Protein AF-A0A973PSK2-F1 (afdb_monomer_lite)

Secondary structure (DSSP, 8-state):
--HHHHHHHHHHHS--GGGS-TT--EEETTEEE-SHHHHHHHHHHHHHTTEEEEEEEEEEEETTEEEEEEEEEETTS-EEEEEEEE---

pLDDT: mean 90.44, std 5.81, range [66.38, 97.12]

Sequence (89 aa):
MTTEDLVHAYAASRTTRDLLADDLRFRDPLDDSDTGEAFVSSMERLFSGPVRGILEQEILVDGDRAAIFSVWDTVAGPARFAEHLTIRD

Foldseek 3Di:
DDLVVLVVVCVVQVLPLVSADQQDWDDDPVDTDRGSNVRSVVVCCCCVAFFVAWDDWDKDDDDQKIWIWTWTQGPVGTDIDIDIDGHDD

Structure (mmCIF, N/CA/C/O backbone):
data_AF-A0A973PSK2-F1
#
_entry.id   AF-A0A973PSK2-F1
#
loop_
_atom_site.group_PDB
_atom_site.id
_atom_site.type_symbol
_atom_site.label_atom_id
_atom_site.label_alt_id
_atom_site.label_comp_id
_atom_site.label_asym_id
_atom_site.label_entity_id
_atom_site.label_seq_id
_atom_site.pdbx_PDB_ins_code
_atom_site.Cartn_x
_atom_site.Cartn_y
_atom_site.Cartn_z
_atom_site.occupancy
_atom_site.B_iso_or_equiv
_atom_site.auth_seq_id
_atom_site.auth_comp_id
_atom_site.auth_asym_id
_atom_site.auth_atom_id
_atom_site.pdbx_PDB_model_num
ATOM 1 N N . MET A 1 1 ? -8.720 11.278 13.327 1.00 78.56 1 MET A N 1
ATOM 2 C CA . MET A 1 1 ? -8.150 11.041 11.989 1.00 78.56 1 MET A CA 1
ATOM 3 C C . MET A 1 1 ? -9.242 10.360 11.195 1.00 78.56 1 MET A C 1
ATOM 5 O O . MET A 1 1 ? -9.896 9.502 11.771 1.00 78.56 1 MET A O 1
ATOM 9 N N . THR A 1 2 ? -9.551 10.825 9.989 1.00 90.50 2 THR A N 1
ATOM 10 C CA . THR A 1 2 ? -10.616 10.224 9.1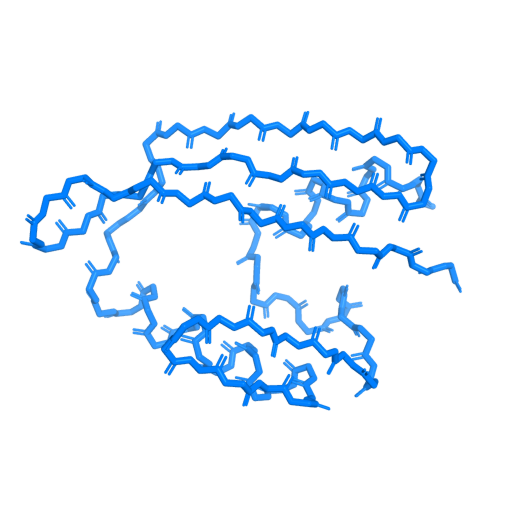70 1.00 90.50 2 THR A CA 1
ATOM 11 C C . THR A 1 2 ? -10.112 8.959 8.468 1.00 90.50 2 THR A C 1
ATOM 13 O O . THR A 1 2 ? -8.904 8.744 8.370 1.00 90.50 2 THR A O 1
ATOM 16 N N . THR A 1 3 ? -11.024 8.135 7.947 1.00 91.06 3 THR A N 1
ATOM 17 C CA . THR A 1 3 ? -10.696 7.014 7.053 1.00 91.06 3 THR A CA 1
ATOM 18 C C . THR A 1 3 ? -9.820 7.465 5.887 1.00 91.06 3 THR A C 1
ATOM 20 O O . THR A 1 3 ? -8.828 6.820 5.563 1.00 91.06 3 THR A O 1
ATOM 23 N N . GLU A 1 4 ? -10.167 8.593 5.271 1.00 92.81 4 GLU A N 1
ATOM 24 C CA . GLU A 1 4 ? -9.425 9.152 4.145 1.00 92.81 4 GLU A CA 1
ATOM 25 C C . GLU A 1 4 ? -7.988 9.499 4.562 1.00 92.81 4 GLU A C 1
ATOM 27 O O . GLU A 1 4 ? -7.038 9.046 3.923 1.00 92.81 4 GLU A O 1
ATOM 32 N N . ASP A 1 5 ? -7.809 10.166 5.708 1.00 92.62 5 ASP A N 1
ATOM 33 C CA . ASP A 1 5 ? -6.478 10.462 6.257 1.00 92.62 5 ASP A CA 1
ATOM 34 C C . ASP A 1 5 ? -5.653 9.186 6.509 1.00 92.62 5 ASP A C 1
ATOM 36 O O . ASP A 1 5 ? -4.464 9.144 6.188 1.00 92.62 5 ASP A O 1
ATOM 40 N N . LEU A 1 6 ? -6.275 8.137 7.064 1.00 92.19 6 LEU A N 1
ATOM 41 C CA . LEU A 1 6 ? -5.629 6.847 7.328 1.00 92.19 6 LEU A CA 1
ATOM 42 C C . LEU A 1 6 ? -5.136 6.183 6.040 1.00 92.19 6 LEU A C 1
ATOM 44 O O . LEU A 1 6 ? -3.997 5.719 5.978 1.00 92.19 6 LEU A O 1
ATOM 48 N N . VAL A 1 7 ? -5.970 6.165 4.999 1.00 93.81 7 VAL A N 1
ATOM 49 C CA . VAL A 1 7 ? -5.621 5.563 3.706 1.00 93.81 7 VAL A CA 1
ATOM 50 C C . VAL A 1 7 ? -4.509 6.347 3.032 1.00 93.81 7 VAL A C 1
ATOM 52 O O . VAL A 1 7 ? -3.574 5.740 2.517 1.00 93.81 7 VAL A O 1
ATOM 55 N N . HIS A 1 8 ? -4.559 7.679 3.062 1.00 94.19 8 HIS A N 1
ATOM 56 C CA . HIS A 1 8 ? -3.493 8.510 2.506 1.00 94.19 8 HIS A CA 1
ATOM 57 C C . HIS A 1 8 ? -2.171 8.335 3.263 1.00 94.19 8 HIS A C 1
ATOM 59 O O . HIS A 1 8 ? -1.118 8.234 2.629 1.00 94.19 8 HIS A O 1
ATOM 65 N N . ALA A 1 9 ? -2.209 8.240 4.595 1.00 93.00 9 ALA A N 1
ATOM 66 C CA . ALA A 1 9 ? -1.026 7.963 5.406 1.00 93.00 9 ALA A CA 1
ATOM 67 C C . ALA A 1 9 ? -0.439 6.577 5.091 1.00 93.00 9 ALA A C 1
ATOM 69 O O . ALA A 1 9 ? 0.772 6.444 4.893 1.00 93.00 9 ALA A O 1
ATOM 70 N N . TYR A 1 10 ? -1.295 5.559 4.967 1.00 93.00 10 TYR A N 1
ATOM 71 C CA . TYR A 1 10 ? -0.882 4.220 4.559 1.00 93.00 10 TYR A CA 1
ATOM 72 C C . TYR A 1 10 ? -0.286 4.239 3.147 1.00 93.00 10 TYR A C 1
ATOM 74 O O . TYR A 1 10 ? 0.822 3.756 2.948 1.00 93.00 10 TYR A O 1
ATOM 82 N N . ALA A 1 11 ? -0.940 4.875 2.177 1.00 92.31 11 ALA A N 1
ATOM 83 C CA . ALA A 1 11 ? -0.468 4.963 0.797 1.00 92.31 11 ALA A CA 1
ATOM 84 C C . ALA A 1 11 ? 0.852 5.739 0.642 1.00 92.31 11 ALA A C 1
ATOM 86 O O . ALA A 1 11 ? 1.551 5.570 -0.353 1.00 92.31 11 ALA A O 1
ATOM 87 N N . ALA A 1 12 ? 1.214 6.604 1.587 1.00 89.38 12 ALA A N 1
ATOM 88 C CA . ALA A 1 12 ? 2.485 7.323 1.544 1.00 89.38 12 ALA A CA 1
ATOM 89 C C . ALA A 1 12 ? 3.669 6.461 2.011 1.00 89.38 12 ALA A C 1
ATOM 91 O O . ALA A 1 12 ? 4.793 6.675 1.566 1.00 89.38 12 ALA A O 1
ATOM 92 N N . SER A 1 13 ? 3.424 5.503 2.908 1.00 87.06 13 SER A N 1
ATOM 93 C CA . SER A 1 13 ? 4.479 4.741 3.583 1.00 87.06 13 SER A CA 1
ATOM 94 C C . SER A 1 13 ? 4.426 3.245 3.274 1.00 87.06 13 SER A C 1
ATOM 96 O O . SER A 1 13 ? 5.441 2.645 2.933 1.00 87.06 13 SER A O 1
ATOM 98 N N . ARG A 1 14 ? 3.241 2.632 3.387 1.00 83.06 14 ARG A N 1
ATOM 99 C CA . ARG A 1 14 ? 2.939 1.186 3.341 1.00 83.06 14 ARG A CA 1
ATOM 100 C C . ARG A 1 14 ? 3.721 0.316 4.332 1.00 83.06 14 ARG A C 1
ATOM 102 O O . ARG A 1 14 ? 3.360 -0.833 4.542 1.00 83.06 14 ARG A O 1
ATOM 109 N N . THR A 1 15 ? 4.749 0.853 4.978 1.00 85.12 15 THR A N 1
ATOM 110 C CA . THR A 1 15 ? 5.617 0.167 5.940 1.00 85.12 15 THR A CA 1
ATOM 111 C C . THR A 1 15 ? 5.453 0.710 7.364 1.00 85.12 15 THR A C 1
ATOM 113 O O . THR A 1 15 ? 6.075 0.209 8.297 1.00 85.12 15 THR A O 1
ATOM 116 N N . THR A 1 16 ? 4.588 1.710 7.581 1.00 89.25 16 THR A N 1
ATOM 117 C CA . THR A 1 16 ? 4.311 2.241 8.925 1.00 89.25 16 THR A CA 1
ATOM 118 C C . THR A 1 16 ? 3.468 1.255 9.724 1.00 89.25 16 THR A C 1
ATOM 120 O O . THR A 1 16 ? 2.253 1.171 9.548 1.00 89.25 16 THR A O 1
ATOM 123 N N . ARG A 1 17 ?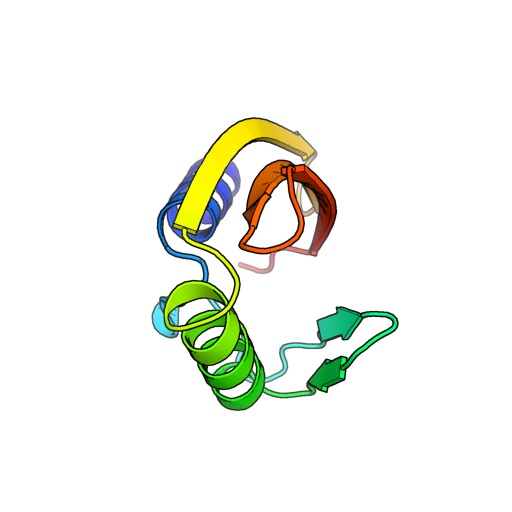 4.118 0.547 10.652 1.00 89.31 17 ARG A N 1
ATOM 124 C CA . ARG A 1 17 ? 3.485 -0.468 11.502 1.00 89.31 17 ARG A CA 1
ATOM 125 C C . ARG A 1 17 ? 2.274 0.048 12.284 1.00 89.31 17 ARG A C 1
ATOM 127 O O . ARG A 1 17 ? 1.301 -0.690 12.413 1.00 89.31 17 ARG A O 1
ATOM 134 N N . ASP A 1 18 ? 2.318 1.290 12.757 1.00 89.62 18 ASP A N 1
ATOM 135 C CA . ASP A 1 18 ? 1.254 1.900 13.572 1.00 89.62 18 ASP A CA 1
ATOM 136 C C . ASP A 1 18 ? -0.066 2.108 12.809 1.00 89.62 18 ASP A C 1
ATOM 138 O O . ASP A 1 18 ? -1.099 2.351 13.423 1.00 89.62 18 ASP A O 1
ATOM 142 N N . LEU A 1 19 ? -0.048 2.004 11.474 1.00 90.31 19 LEU A N 1
ATOM 143 C CA . LEU A 1 19 ? -1.245 2.089 10.630 1.00 90.31 19 LEU A CA 1
ATOM 144 C C . LEU A 1 19 ? -1.881 0.718 10.353 1.00 90.31 19 LEU A C 1
ATOM 146 O O . LEU A 1 19 ? -2.873 0.639 9.633 1.00 90.31 19 LEU A O 1
ATOM 150 N N . LEU A 1 20 ? -1.300 -0.366 10.875 1.00 90.94 20 LEU A N 1
ATOM 151 C CA . LEU A 1 20 ? -1.724 -1.734 10.594 1.00 90.94 20 LEU A CA 1
ATOM 152 C C . LEU A 1 20 ? -2.343 -2.379 11.831 1.00 90.94 20 LEU A C 1
ATOM 154 O O . LEU A 1 20 ? -1.832 -2.250 12.944 1.00 90.94 20 LEU A O 1
ATOM 158 N N . ALA A 1 21 ? -3.411 -3.141 11.617 1.00 89.19 21 ALA A N 1
ATOM 159 C CA . ALA A 1 21 ? -4.003 -3.951 12.671 1.00 89.19 21 ALA A CA 1
ATOM 160 C C . ALA A 1 21 ? -3.049 -5.078 13.107 1.00 89.19 21 ALA A C 1
ATOM 162 O O . ALA A 1 21 ? -2.313 -5.642 12.293 1.00 89.19 21 ALA A O 1
ATOM 163 N N . ASP A 1 22 ? -3.093 -5.446 14.387 1.00 86.31 22 ASP A N 1
ATOM 164 C CA . ASP A 1 22 ? -2.323 -6.583 14.907 1.00 86.31 22 ASP A CA 1
ATOM 165 C C . ASP A 1 22 ? -2.735 -7.901 14.235 1.00 86.31 22 ASP A C 1
ATOM 167 O O . ASP A 1 22 ? -1.887 -8.749 13.960 1.00 86.31 22 ASP A O 1
ATOM 171 N N . ASP A 1 23 ? -4.025 -8.038 13.913 1.00 86.06 23 ASP A N 1
ATOM 172 C CA . ASP A 1 23 ? -4.630 -9.183 13.228 1.00 86.06 23 ASP A CA 1
ATOM 173 C C . ASP A 1 23 ? -4.745 -8.986 11.704 1.00 86.06 23 ASP A C 1
ATOM 175 O O . ASP A 1 23 ? -5.632 -9.566 11.067 1.00 86.06 23 ASP A O 1
ATOM 179 N N . LEU A 1 24 ? -3.878 -8.146 11.119 1.00 88.50 24 LEU A N 1
ATOM 180 C CA . LEU A 1 24 ? -3.853 -7.883 9.681 1.00 88.50 24 LEU A CA 1
ATOM 181 C C . LEU A 1 24 ? -3.850 -9.191 8.886 1.00 88.50 24 LEU A C 1
ATOM 183 O O . LEU A 1 24 ? -3.041 -10.081 9.124 1.00 88.50 24 LEU A O 1
ATOM 187 N N . ARG A 1 25 ? -4.720 -9.258 7.879 1.00 89.06 25 ARG A N 1
ATOM 188 C CA . ARG A 1 25 ? -4.722 -10.331 6.888 1.00 89.06 25 ARG A CA 1
ATOM 189 C C . ARG A 1 25 ? -4.406 -9.743 5.530 1.00 89.06 25 ARG A C 1
ATOM 191 O O . ARG A 1 25 ? -5.223 -9.019 4.967 1.00 89.06 25 ARG A O 1
ATOM 198 N N . PHE A 1 26 ? -3.241 -10.088 5.011 1.00 88.19 26 PHE A N 1
ATOM 199 C CA . PHE A 1 26 ? -2.801 -9.745 3.673 1.00 88.19 26 PHE A CA 1
ATOM 200 C C . PHE A 1 26 ? -2.780 -11.003 2.810 1.00 88.19 26 PHE A C 1
ATOM 202 O O . PHE A 1 26 ? -2.292 -12.049 3.241 1.00 88.19 26 PHE A O 1
ATOM 209 N N . ARG A 1 27 ? -3.354 -10.896 1.612 1.00 87.31 27 ARG A N 1
ATOM 210 C CA . ARG A 1 27 ? -3.462 -11.985 0.642 1.00 87.31 27 ARG A CA 1
ATOM 211 C C . ARG A 1 27 ? -3.007 -11.477 -0.716 1.00 87.31 27 ARG A C 1
ATOM 213 O O . ARG A 1 27 ? -3.659 -10.608 -1.293 1.00 87.31 27 ARG A O 1
ATOM 220 N N . ASP A 1 28 ? -1.925 -12.046 -1.217 1.00 80.19 28 ASP A N 1
ATOM 221 C CA . ASP A 1 28 ? -1.362 -11.792 -2.539 1.00 80.19 28 ASP A CA 1
ATOM 222 C C . ASP A 1 28 ? -1.055 -13.152 -3.192 1.00 80.19 28 ASP A C 1
ATOM 224 O O . ASP A 1 28 ? -0.650 -14.088 -2.502 1.00 80.19 28 ASP A O 1
ATOM 228 N N . PRO A 1 29 ? -1.223 -13.306 -4.518 1.00 76.00 29 PRO A N 1
ATOM 229 C CA . PRO A 1 29 ? -0.671 -14.434 -5.271 1.00 76.00 29 PRO A CA 1
ATOM 230 C C . PRO A 1 29 ? 0.745 -14.899 -4.882 1.00 76.00 29 PRO A C 1
ATOM 232 O O . PRO A 1 29 ? 1.073 -16.066 -5.102 1.00 76.00 29 PRO A O 1
ATOM 235 N N . LEU A 1 30 ? 1.594 -14.001 -4.375 1.00 70.94 30 LEU A N 1
ATOM 236 C CA . LEU A 1 30 ? 2.990 -14.277 -4.032 1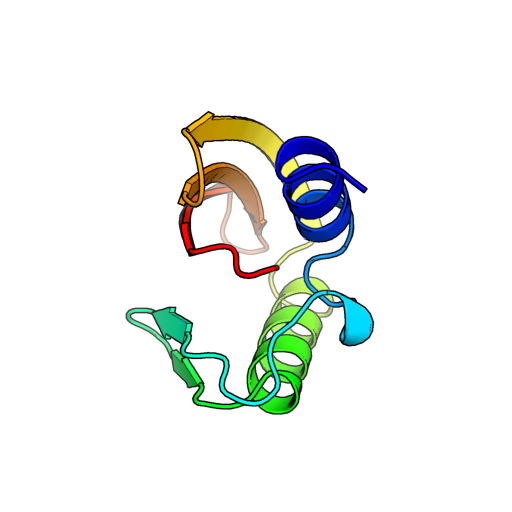.00 70.94 30 LEU A CA 1
ATOM 237 C C . LEU A 1 30 ? 3.258 -14.472 -2.535 1.00 70.94 30 LEU A C 1
ATOM 239 O O . LEU A 1 30 ? 4.301 -15.033 -2.194 1.00 70.94 30 LEU A O 1
ATOM 243 N N . ASP A 1 31 ? 2.372 -14.004 -1.657 1.00 73.12 31 ASP A N 1
ATOM 244 C CA . ASP A 1 31 ? 2.588 -14.031 -0.211 1.00 73.12 31 ASP A CA 1
ATOM 245 C C . ASP A 1 31 ? 1.263 -13.927 0.553 1.00 73.12 31 ASP A C 1
ATOM 247 O O . ASP A 1 31 ? 0.380 -13.141 0.212 1.00 73.12 31 ASP A O 1
ATOM 251 N N . ASP A 1 32 ? 1.171 -14.682 1.640 1.00 81.69 32 ASP A N 1
ATOM 252 C CA . ASP A 1 32 ? 0.084 -14.585 2.602 1.00 81.69 32 ASP A CA 1
ATOM 253 C C . ASP A 1 32 ? 0.699 -14.202 3.948 1.00 81.69 32 ASP A C 1
ATOM 255 O O . ASP A 1 32 ? 1.531 -14.924 4.498 1.00 81.69 32 ASP A O 1
ATOM 259 N N . SER A 1 33 ? 0.280 -13.064 4.497 1.00 82.00 33 SER A N 1
ATOM 260 C CA . SER A 1 33 ? 0.757 -12.578 5.793 1.00 82.00 33 SER A CA 1
ATOM 261 C C . SER A 1 33 ? -0.417 -12.359 6.735 1.00 82.00 33 SER A C 1
ATOM 263 O O . SER A 1 33 ? -1.368 -11.655 6.405 1.00 82.00 33 SER A O 1
ATOM 265 N N . ASP A 1 34 ? -0.328 -12.943 7.929 1.00 84.81 34 ASP A N 1
ATOM 266 C CA . ASP A 1 34 ? -1.378 -12.872 8.954 1.00 84.81 34 ASP A CA 1
ATOM 267 C C . ASP A 1 34 ? -0.987 -11.962 10.141 1.00 84.81 34 ASP A C 1
ATOM 269 O O . ASP A 1 34 ? -1.625 -11.998 11.193 1.00 84.81 34 ASP A O 1
ATOM 273 N N . THR A 1 35 ? 0.079 -11.161 9.995 1.00 87.00 35 THR A N 1
ATOM 274 C CA . THR A 1 35 ? 0.483 -10.140 10.975 1.00 87.00 35 THR A CA 1
ATOM 275 C C . THR A 1 35 ? 0.950 -8.858 10.287 1.00 87.00 35 THR A C 1
ATOM 277 O O . THR A 1 35 ? 1.516 -8.890 9.189 1.00 87.00 35 THR A O 1
ATOM 280 N N . GLY A 1 36 ? 0.774 -7.716 10.964 1.00 87.50 36 GLY A N 1
ATOM 281 C CA . GLY A 1 36 ? 1.286 -6.424 10.493 1.00 87.50 36 GLY A CA 1
ATOM 282 C C . GLY A 1 36 ? 2.811 -6.396 10.332 1.00 87.50 36 GLY A C 1
ATOM 283 O O . GLY A 1 36 ? 3.322 -5.772 9.410 1.00 87.50 36 GLY A O 1
ATOM 284 N N . GLU A 1 37 ? 3.551 -7.111 11.183 1.00 89.50 37 GLU A N 1
ATOM 285 C CA . GLU A 1 37 ? 5.018 -7.191 11.103 1.00 89.50 37 GLU A CA 1
ATOM 286 C C . GLU A 1 37 ? 5.499 -7.963 9.871 1.00 89.50 37 GLU A C 1
ATOM 288 O O . GLU A 1 37 ? 6.406 -7.507 9.172 1.00 89.50 37 GLU A O 1
ATOM 293 N N . ALA A 1 38 ? 4.881 -9.115 9.582 1.00 87.88 38 ALA A N 1
ATOM 294 C CA . ALA A 1 38 ? 5.219 -9.913 8.406 1.00 87.88 38 ALA A CA 1
ATOM 295 C C . ALA A 1 38 ? 4.949 -9.121 7.121 1.00 87.88 38 ALA A C 1
ATOM 297 O O . ALA A 1 38 ? 5.807 -9.063 6.239 1.00 87.88 38 ALA A O 1
ATOM 298 N N . PHE A 1 39 ? 3.811 -8.424 7.077 1.00 89.69 39 PHE A N 1
ATOM 299 C CA . PHE A 1 39 ? 3.464 -7.541 5.973 1.00 89.69 39 PHE A CA 1
ATOM 300 C C . PHE A 1 39 ? 4.495 -6.420 5.771 1.00 89.69 39 PHE A C 1
ATOM 302 O O . PHE A 1 39 ? 5.011 -6.264 4.664 1.00 89.69 39 PHE A O 1
ATOM 309 N N . VAL A 1 40 ? 4.851 -5.676 6.830 1.00 91.12 40 VAL A N 1
ATOM 310 C CA . VAL A 1 40 ? 5.857 -4.599 6.742 1.00 91.12 40 VAL A CA 1
ATOM 311 C C . VAL A 1 40 ? 7.183 -5.146 6.225 1.00 91.12 40 VAL A C 1
ATOM 313 O O . VAL A 1 40 ? 7.746 -4.582 5.290 1.00 91.12 40 VAL A O 1
ATOM 316 N N . SER A 1 41 ? 7.643 -6.280 6.758 1.00 90.12 41 SER A N 1
ATOM 317 C CA . SER A 1 41 ? 8.885 -6.910 6.304 1.00 90.12 41 SER A CA 1
ATOM 318 C C . SER A 1 41 ? 8.837 -7.289 4.817 1.00 90.12 41 SER A C 1
ATOM 320 O O . SER A 1 41 ? 9.814 -7.089 4.090 1.00 90.12 41 SER A O 1
ATOM 322 N N . SER A 1 42 ? 7.704 -7.802 4.325 1.00 88.81 42 SER A N 1
ATOM 323 C CA . SER A 1 42 ? 7.512 -8.093 2.900 1.00 88.81 42 SER A CA 1
ATOM 324 C C . SER A 1 42 ? 7.556 -6.827 2.039 1.00 88.81 42 SER A C 1
ATOM 326 O O . SER A 1 42 ? 8.296 -6.799 1.052 1.00 88.81 42 SER A O 1
ATOM 328 N N . MET A 1 43 ? 6.868 -5.756 2.440 1.00 89.31 43 MET A N 1
ATOM 329 C CA . MET A 1 43 ? 6.888 -4.479 1.717 1.00 89.31 43 MET A CA 1
ATOM 330 C C . MET A 1 43 ? 8.280 -3.832 1.710 1.00 89.31 43 MET A C 1
ATOM 332 O O . MET A 1 43 ? 8.743 -3.378 0.665 1.00 89.31 43 MET A O 1
ATOM 336 N N . GLU A 1 44 ? 9.001 -3.848 2.833 1.00 91.19 44 GLU A N 1
ATOM 337 C CA . GLU A 1 44 ? 10.376 -3.340 2.917 1.00 91.19 44 GLU A CA 1
ATOM 338 C C . GLU A 1 44 ? 11.330 -4.094 1.985 1.00 91.19 44 GLU A C 1
ATOM 340 O O . GLU A 1 44 ? 12.166 -3.476 1.322 1.00 91.19 44 GLU A O 1
ATOM 345 N N . ARG A 1 45 ? 11.201 -5.422 1.870 1.00 89.69 45 ARG A N 1
ATOM 346 C CA . ARG A 1 45 ? 11.998 -6.215 0.917 1.00 89.69 45 ARG A CA 1
ATOM 347 C C . ARG A 1 45 ? 11.701 -5.846 -0.534 1.00 89.69 45 ARG A C 1
ATOM 349 O O . ARG A 1 45 ? 12.623 -5.808 -1.347 1.00 89.69 45 ARG A O 1
ATOM 356 N N . LEU A 1 46 ? 10.444 -5.555 -0.865 1.00 87.75 46 LEU A N 1
ATOM 357 C CA . LEU A 1 46 ? 10.064 -5.110 -2.207 1.00 87.75 46 LEU A CA 1
ATOM 358 C C . LEU A 1 46 ? 10.645 -3.724 -2.525 1.00 87.75 46 LEU A C 1
ATOM 360 O O . LEU A 1 46 ? 11.280 -3.560 -3.568 1.00 87.75 46 LEU A O 1
ATOM 364 N N . PHE A 1 47 ? 10.498 -2.758 -1.614 1.00 87.38 47 PHE A N 1
ATOM 365 C CA . PHE A 1 47 ? 10.981 -1.383 -1.799 1.00 87.38 47 PHE A CA 1
ATOM 366 C C . PHE A 1 47 ?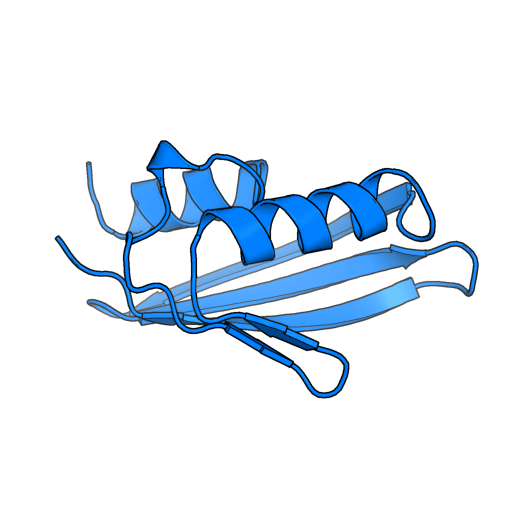 12.501 -1.216 -1.666 1.00 87.38 47 PHE A C 1
ATOM 368 O O . PHE A 1 47 ? 13.054 -0.256 -2.194 1.00 87.38 47 PHE A O 1
ATOM 375 N N . SER A 1 48 ? 13.201 -2.137 -1.002 1.00 89.44 48 SER A N 1
ATOM 376 C CA . SER A 1 48 ? 14.674 -2.142 -0.946 1.00 89.44 48 SER A CA 1
ATOM 377 C C . SER A 1 48 ? 15.334 -2.911 -2.095 1.00 89.44 48 SER A C 1
ATOM 379 O O . SER A 1 48 ? 16.553 -2.837 -2.257 1.00 89.44 48 SER A O 1
ATOM 381 N N . GLY A 1 49 ? 14.555 -3.651 -2.887 1.00 90.31 49 GLY A N 1
ATOM 382 C CA . GLY A 1 49 ? 15.063 -4.513 -3.949 1.00 90.31 49 GLY A CA 1
ATOM 383 C C . GLY A 1 49 ? 14.442 -4.204 -5.311 1.00 90.31 49 GLY A C 1
ATOM 384 O O . GLY A 1 49 ? 14.943 -3.340 -6.034 1.00 90.31 49 GLY A O 1
ATOM 385 N N . PRO A 1 50 ? 13.410 -4.958 -5.729 1.00 91.62 50 PRO A N 1
ATOM 386 C CA . PRO A 1 50 ? 12.890 -4.899 -7.090 1.00 91.62 50 PRO A CA 1
ATOM 387 C C . PRO A 1 50 ? 12.134 -3.611 -7.431 1.00 91.62 50 PRO A C 1
ATOM 389 O O . PRO A 1 50 ? 12.021 -3.316 -8.619 1.00 91.62 50 PRO A O 1
ATOM 392 N N . VAL A 1 51 ? 11.620 -2.863 -6.452 1.00 92.56 51 VAL A N 1
ATOM 393 C CA . VAL A 1 51 ? 10.834 -1.639 -6.672 1.00 92.56 51 VAL A CA 1
ATOM 394 C C . VAL A 1 51 ? 11.715 -0.408 -6.481 1.00 92.56 51 VAL A C 1
ATOM 396 O O . VAL A 1 51 ? 12.371 -0.253 -5.459 1.00 92.56 51 VAL A O 1
ATOM 399 N N . ARG A 1 52 ? 11.722 0.487 -7.470 1.00 93.12 52 ARG A N 1
ATOM 400 C CA . ARG A 1 52 ? 12.491 1.744 -7.472 1.00 93.12 52 ARG A CA 1
ATOM 401 C C . ARG A 1 52 ? 11.664 2.950 -7.043 1.00 93.12 52 ARG A C 1
ATOM 403 O O . ARG A 1 52 ? 12.228 3.972 -6.663 1.00 93.12 52 ARG A O 1
ATOM 410 N N . GLY A 1 53 ? 10.341 2.842 -7.124 1.00 91.56 53 GLY A N 1
ATOM 411 C CA . GLY A 1 53 ? 9.418 3.899 -6.736 1.00 91.56 53 GLY A CA 1
ATOM 412 C C . GLY A 1 53 ? 8.008 3.672 -7.270 1.00 91.56 53 GLY A C 1
ATOM 413 O O . GLY A 1 53 ? 7.709 2.645 -7.879 1.00 91.56 53 GLY A O 1
ATOM 414 N N . ILE A 1 54 ? 7.148 4.663 -7.045 1.00 93.38 54 ILE A N 1
ATOM 415 C CA . ILE A 1 54 ? 5.760 4.691 -7.511 1.00 93.38 54 ILE A CA 1
ATOM 416 C C . ILE A 1 54 ? 5.646 5.792 -8.566 1.00 93.38 54 ILE A C 1
ATOM 418 O O . ILE A 1 54 ? 6.004 6.939 -8.306 1.00 93.38 54 ILE A O 1
ATOM 422 N N . LEU A 1 55 ? 5.182 5.428 -9.760 1.00 94.38 55 LEU A N 1
ATOM 423 C CA . LEU A 1 55 ? 5.021 6.332 -10.901 1.00 94.38 55 LEU A CA 1
ATOM 424 C C . LEU A 1 55 ? 3.664 7.034 -10.877 1.00 94.38 55 LEU A C 1
ATOM 426 O O . LEU A 1 55 ? 3.575 8.231 -11.130 1.00 94.38 55 LEU A O 1
ATOM 430 N N . GLU A 1 56 ? 2.613 6.278 -10.572 1.00 94.62 56 GLU A N 1
ATOM 431 C CA . GLU A 1 56 ? 1.229 6.747 -10.557 1.00 94.62 56 GLU A CA 1
ATOM 432 C C . GLU A 1 56 ? 0.508 6.142 -9.357 1.00 94.62 56 GLU A C 1
ATOM 434 O O . GLU A 1 56 ? 0.774 4.994 -8.982 1.00 94.62 56 GLU A O 1
ATOM 439 N N . GLN A 1 57 ? -0.404 6.913 -8.767 1.00 95.75 57 GLN A N 1
ATOM 440 C CA . GLN A 1 57 ? -1.240 6.462 -7.666 1.00 95.75 57 GLN A CA 1
ATOM 441 C C . GLN A 1 57 ? -2.608 7.143 -7.706 1.00 95.75 57 GLN A C 1
ATOM 443 O O . GLN A 1 57 ? -2.693 8.366 -7.805 1.00 95.75 57 GLN A O 1
ATOM 448 N N . GLU A 1 58 ? -3.658 6.346 -7.552 1.00 96.69 58 GLU A N 1
ATOM 449 C CA . GLU A 1 58 ? -5.037 6.791 -7.377 1.00 96.69 58 GLU A CA 1
ATOM 450 C C . GLU A 1 58 ? -5.649 6.065 -6.177 1.00 96.69 58 GLU A C 1
ATOM 452 O O . GLU A 1 58 ? -5.393 4.880 -5.956 1.00 96.69 58 GLU A O 1
ATOM 457 N N . ILE A 1 59 ? -6.426 6.791 -5.376 1.00 97.06 59 ILE A N 1
ATOM 458 C CA . ILE A 1 59 ? -7.033 6.287 -4.146 1.00 97.06 59 ILE A CA 1
ATOM 459 C C . ILE A 1 59 ? -8.532 6.539 -4.226 1.00 97.06 59 ILE A C 1
ATOM 461 O O . ILE A 1 59 ? -8.960 7.665 -4.470 1.00 97.06 59 ILE A O 1
ATOM 465 N N . LEU A 1 60 ? -9.315 5.492 -3.989 1.00 97.12 60 LEU A N 1
ATOM 466 C CA . LEU A 1 60 ? -10.761 5.566 -3.828 1.00 97.12 60 LEU A CA 1
ATOM 467 C C . LEU A 1 60 ? -11.112 5.143 -2.406 1.00 97.12 60 LEU A C 1
ATOM 469 O O . LEU A 1 60 ? -10.662 4.091 -1.956 1.00 97.12 60 LEU A O 1
ATOM 473 N N . VAL A 1 61 ? -11.926 5.939 -1.717 1.00 96.19 61 VAL A N 1
ATOM 474 C CA . VAL A 1 61 ? -12.402 5.655 -0.357 1.00 96.19 61 VAL A CA 1
ATOM 475 C C . VAL A 1 61 ? -13.929 5.612 -0.368 1.00 96.19 61 VAL A C 1
ATOM 477 O O . VAL A 1 61 ? -14.572 6.509 -0.910 1.00 96.19 61 VAL A O 1
ATOM 480 N N . ASP A 1 62 ? -14.501 4.566 0.223 1.00 95.56 62 ASP A N 1
ATOM 481 C CA . ASP A 1 62 ? -15.942 4.359 0.379 1.00 95.56 62 ASP A CA 1
ATOM 482 C C . ASP A 1 62 ? -16.230 3.767 1.766 1.00 95.56 62 ASP A C 1
ATOM 484 O O . ASP A 1 62 ? -16.054 2.569 2.001 1.00 95.56 62 ASP A O 1
ATOM 488 N N . GLY A 1 63 ? -16.642 4.617 2.709 1.00 93.50 63 GLY A N 1
ATOM 489 C CA . GLY A 1 63 ? -16.950 4.198 4.077 1.00 93.50 63 GLY A CA 1
ATOM 490 C C . GLY A 1 63 ? -15.739 3.599 4.791 1.00 93.50 63 GLY A C 1
ATOM 491 O O . GLY A 1 63 ? -14.770 4.298 5.047 1.00 93.50 63 GLY A O 1
ATOM 492 N N . ASP A 1 64 ? -15.801 2.312 5.128 1.00 95.31 64 ASP A N 1
ATOM 493 C CA . ASP A 1 64 ? -14.735 1.538 5.778 1.00 95.31 64 ASP A CA 1
ATOM 494 C C . ASP A 1 64 ? -13.846 0.780 4.776 1.00 95.31 64 ASP A C 1
ATOM 496 O O . ASP A 1 64 ? -13.047 -0.081 5.152 1.00 95.31 64 ASP A O 1
ATOM 500 N N . ARG A 1 65 ? -13.980 1.068 3.480 1.00 96.56 65 ARG A N 1
ATOM 501 C CA . ARG A 1 65 ? -13.236 0.407 2.408 1.00 96.56 65 ARG A CA 1
ATOM 502 C C . ARG A 1 65 ? -12.452 1.413 1.596 1.00 96.56 65 ARG A C 1
ATOM 504 O O . ARG A 1 65 ? -12.879 2.547 1.390 1.00 96.56 65 ARG A O 1
ATOM 511 N N . ALA A 1 66 ? -11.320 0.964 1.076 1.00 96.88 66 ALA A N 1
ATOM 512 C CA . ALA A 1 66 ? -10.573 1.730 0.097 1.00 96.88 66 ALA A CA 1
ATOM 513 C C . ALA A 1 66 ? -9.944 0.831 -0.962 1.00 96.88 66 ALA A C 1
ATOM 515 O O . ALA A 1 66 ? -9.691 -0.352 -0.729 1.00 96.88 66 ALA A O 1
ATOM 516 N N . ALA A 1 67 ? -9.679 1.413 -2.124 1.00 96.75 67 ALA A N 1
ATOM 517 C CA . ALA A 1 67 ? -8.870 0.813 -3.167 1.00 96.75 67 ALA A CA 1
ATOM 518 C C . ALA A 1 67 ? -7.724 1.759 -3.525 1.00 96.75 67 ALA A C 1
ATOM 520 O O . ALA A 1 67 ? -7.950 2.952 -3.736 1.00 96.75 67 ALA A O 1
ATOM 521 N N . ILE A 1 68 ? -6.504 1.228 -3.606 1.00 96.44 68 ILE A N 1
ATOM 522 C CA . ILE A 1 68 ? -5.336 1.970 -4.083 1.00 96.44 68 ILE A CA 1
ATOM 523 C C . ILE A 1 68 ? -4.864 1.338 -5.383 1.00 96.44 68 ILE A C 1
ATOM 525 O O . ILE A 1 68 ? -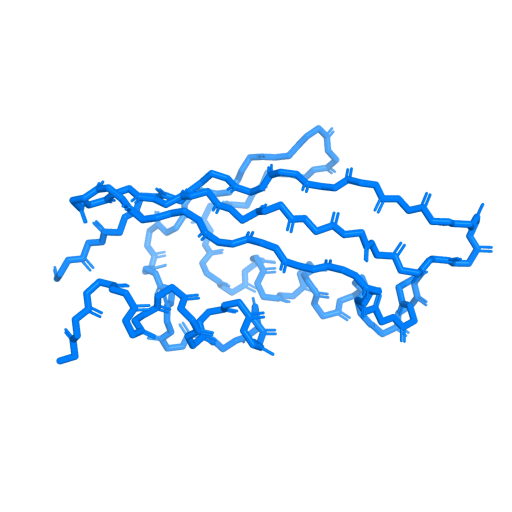4.431 0.186 -5.408 1.00 96.44 68 ILE A O 1
ATOM 529 N N . PHE A 1 69 ? -4.915 2.112 -6.457 1.00 96.75 69 PHE A N 1
ATOM 530 C CA . PHE A 1 69 ? -4.360 1.741 -7.749 1.00 96.75 69 PHE A CA 1
ATOM 531 C C . PHE A 1 69 ? -2.996 2.388 -7.880 1.00 96.75 69 PHE A C 1
ATOM 533 O O . PHE A 1 69 ? -2.860 3.594 -7.687 1.00 96.75 69 PHE A O 1
ATOM 540 N N . SER A 1 70 ? -1.971 1.600 -8.186 1.00 95.69 70 SER A N 1
ATOM 541 C CA . SER A 1 70 ? -0.623 2.135 -8.337 1.00 95.69 70 SER A CA 1
ATOM 542 C C . SER A 1 70 ? 0.148 1.482 -9.474 1.00 95.69 70 SER A C 1
ATOM 544 O O . SER A 1 70 ? -0.040 0.307 -9.800 1.00 95.69 70 SER A O 1
ATOM 546 N N . VAL A 1 71 ? 1.023 2.274 -10.090 1.00 96.62 71 VAL A N 1
ATOM 547 C CA . VAL A 1 71 ? 2.022 1.808 -11.054 1.00 96.62 71 VAL A CA 1
ATOM 548 C C . VAL A 1 71 ? 3.380 1.899 -10.378 1.00 96.62 71 VAL A C 1
ATOM 550 O O . VAL A 1 71 ? 3.840 2.994 -10.058 1.00 96.62 71 VAL A O 1
ATOM 553 N N . TRP A 1 72 ? 4.026 0.764 -10.143 1.00 94.56 72 TRP A N 1
ATOM 554 C CA . TRP A 1 72 ? 5.352 0.707 -9.532 1.00 94.56 72 TRP A CA 1
ATOM 555 C C . TRP A 1 72 ? 6.415 0.635 -10.620 1.00 94.56 72 TRP A C 1
ATOM 557 O O . TRP A 1 72 ? 6.293 -0.154 -11.560 1.00 94.56 72 TRP A O 1
ATOM 567 N N . ASP A 1 73 ? 7.469 1.434 -10.482 1.00 96.12 73 ASP A N 1
ATOM 568 C CA . ASP A 1 73 ? 8.681 1.254 -11.275 1.00 96.12 73 ASP A CA 1
ATOM 569 C C . ASP A 1 73 ? 9.468 0.084 -10.690 1.00 96.12 73 ASP A C 1
ATOM 571 O O . ASP A 1 73 ? 9.899 0.140 -9.536 1.00 96.12 73 ASP A O 1
ATOM 575 N N . THR A 1 74 ? 9.646 -0.984 -11.465 1.00 95.19 74 THR A N 1
ATOM 576 C CA . THR A 1 74 ? 10.400 -2.161 -11.026 1.00 95.19 74 THR A CA 1
ATOM 577 C C . THR A 1 74 ? 11.608 -2.410 -11.915 1.00 95.19 74 THR A C 1
ATOM 579 O O . THR A 1 74 ? 11.683 -1.958 -13.058 1.00 95.19 74 THR A O 1
ATOM 582 N N . VAL A 1 75 ? 12.556 -3.208 -11.429 1.00 94.25 75 VAL A N 1
ATOM 583 C CA . VAL A 1 75 ? 13.720 -3.646 -12.215 1.00 94.25 75 VAL A CA 1
ATOM 584 C C . VAL A 1 75 ? 13.348 -4.394 -13.503 1.00 94.25 75 VAL A C 1
ATOM 586 O O . VAL A 1 75 ? 14.152 -4.412 -14.432 1.00 94.25 75 VAL A O 1
ATOM 589 N N . ALA A 1 76 ? 12.149 -4.983 -13.574 1.00 92.81 76 ALA A N 1
ATOM 590 C CA . ALA A 1 76 ? 11.634 -5.701 -14.742 1.00 92.81 76 ALA A CA 1
ATOM 591 C C . ALA A 1 76 ? 10.737 -4.831 -15.651 1.00 92.81 76 ALA A C 1
ATOM 593 O O . ALA A 1 76 ? 10.258 -5.312 -16.677 1.00 92.81 76 ALA A O 1
ATOM 594 N N . GLY A 1 77 ? 10.524 -3.561 -15.294 1.00 94.75 77 GLY A N 1
ATOM 595 C CA . GLY A 1 77 ? 9.609 -2.631 -15.958 1.00 94.75 77 GLY A CA 1
ATOM 596 C C . GLY A 1 77 ? 8.393 -2.265 -15.094 1.00 94.75 77 GLY A C 1
ATOM 597 O O . GLY A 1 77 ? 8.245 -2.781 -13.984 1.00 94.75 77 GLY A O 1
ATOM 598 N N . PRO A 1 78 ? 7.518 -1.360 -15.568 1.00 96.75 78 PRO A N 1
ATOM 599 C CA . PRO A 1 78 ? 6.361 -0.914 -14.797 1.00 96.75 78 PRO A CA 1
ATOM 600 C C . PRO A 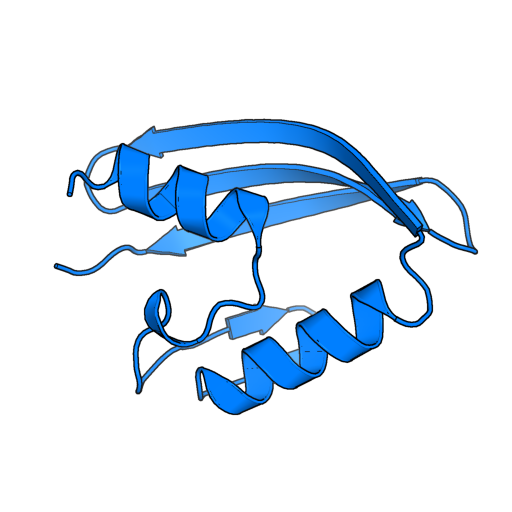1 78 ? 5.381 -2.053 -14.490 1.00 96.75 78 PRO A C 1
ATOM 602 O O . PRO A 1 78 ? 4.985 -2.796 -15.390 1.00 96.75 78 PRO A O 1
ATOM 605 N N . ALA A 1 79 ? 4.949 -2.152 -13.234 1.00 93.88 79 ALA A N 1
ATOM 606 C CA . ALA A 1 79 ? 3.974 -3.135 -12.765 1.00 93.88 79 ALA A CA 1
ATOM 607 C C . ALA A 1 79 ? 2.746 -2.437 -12.164 1.00 93.88 79 ALA A C 1
ATOM 609 O O . ALA A 1 79 ? 2.874 -1.409 -11.505 1.00 93.88 79 ALA A O 1
ATOM 610 N N . ARG A 1 80 ? 1.548 -2.978 -12.416 1.00 94.12 80 ARG A N 1
ATOM 611 C CA . ARG A 1 80 ? 0.275 -2.409 -11.946 1.00 94.12 80 ARG A CA 1
ATOM 612 C C . ARG A 1 80 ? -0.264 -3.212 -10.774 1.00 94.12 80 ARG A C 1
ATOM 614 O O . ARG A 1 80 ? -0.380 -4.430 -10.887 1.00 94.12 80 ARG A O 1
ATOM 621 N N . PHE A 1 81 ? -0.655 -2.513 -9.717 1.00 89.88 81 PHE A N 1
ATOM 622 C CA . PHE A 1 81 ? -1.204 -3.096 -8.500 1.00 89.88 81 PHE A CA 1
ATOM 623 C C . PHE A 1 81 ? -2.538 -2.445 -8.147 1.00 89.88 81 PHE A C 1
ATOM 625 O O . PHE A 1 81 ? -2.723 -1.239 -8.330 1.00 89.88 81 PHE A O 1
ATOM 632 N N . ALA A 1 82 ? -3.452 -3.262 -7.634 1.00 93.62 82 ALA A N 1
ATOM 633 C CA . ALA A 1 82 ? -4.696 -2.825 -7.021 1.00 93.62 82 ALA A CA 1
ATOM 634 C C . ALA A 1 82 ? -4.753 -3.417 -5.610 1.00 93.62 82 ALA A C 1
ATOM 636 O O . ALA A 1 82 ? -4.888 -4.628 -5.446 1.00 93.62 82 ALA A O 1
ATOM 637 N N . GLU A 1 83 ? -4.610 -2.564 -4.602 1.00 92.88 83 GLU A N 1
ATOM 638 C CA . GLU A 1 83 ? -4.711 -2.942 -3.194 1.00 92.88 83 GLU A CA 1
ATOM 639 C C . GLU A 1 83 ? -6.137 -2.683 -2.719 1.00 92.88 83 GLU A C 1
ATOM 641 O O . GLU A 1 83 ? -6.662 -1.586 -2.905 1.00 92.88 83 GLU A O 1
ATOM 646 N N . HIS A 1 84 ? -6.774 -3.684 -2.116 1.00 95.00 84 HIS A N 1
ATOM 647 C CA . HIS A 1 84 ? -8.108 -3.551 -1.539 1.00 95.00 84 HIS A CA 1
ATOM 648 C C . HIS A 1 84 ? -7.983 -3.548 -0.018 1.00 95.00 84 HIS A C 1
ATOM 650 O O . HIS A 1 84 ? -7.488 -4.509 0.570 1.00 95.00 84 HIS A O 1
ATOM 656 N N . LEU A 1 85 ? -8.443 -2.475 0.616 1.00 94.25 85 LEU A N 1
ATOM 657 C CA . LEU A 1 85 ? -8.291 -2.235 2.043 1.00 94.25 85 LEU A CA 1
ATOM 658 C C . LEU A 1 85 ? -9.647 -2.304 2.743 1.00 94.25 85 LEU A C 1
ATOM 660 O O . LEU A 1 85 ? -10.651 -1.793 2.247 1.00 94.25 85 LEU A O 1
ATOM 664 N N . THR A 1 86 ? -9.655 -2.916 3.924 1.00 95.12 86 THR A N 1
ATOM 665 C CA . THR A 1 86 ? -10.727 -2.766 4.913 1.00 95.12 86 THR A CA 1
ATOM 666 C C . THR A 1 86 ? -10.144 -2.048 6.116 1.00 95.12 86 THR A C 1
ATOM 668 O O . THR A 1 86 ? -9.128 -2.479 6.660 1.00 95.12 86 THR A O 1
ATOM 671 N N . ILE A 1 87 ? -10.776 -0.952 6.505 1.00 92.38 87 ILE A N 1
ATOM 672 C CA . ILE A 1 87 ? -10.289 -0.003 7.499 1.00 92.38 87 ILE A CA 1
ATOM 673 C C . ILE A 1 87 ? -11.126 -0.197 8.754 1.00 92.38 87 ILE A C 1
ATOM 675 O O . ILE A 1 87 ? -12.340 -0.377 8.683 1.00 92.38 87 ILE A O 1
ATOM 679 N N . ARG A 1 88 ? -10.464 -0.225 9.906 1.00 84.75 88 ARG A N 1
ATOM 680 C CA . ARG A 1 88 ? -11.105 -0.401 11.208 1.00 84.75 88 ARG A CA 1
ATOM 681 C C . ARG A 1 88 ? -10.698 0.773 12.088 1.00 84.75 88 ARG A C 1
ATOM 683 O O . ARG A 1 88 ? -9.520 1.127 12.089 1.00 84.75 88 ARG A O 1
ATOM 690 N N . ASP A 1 89 ? -11.676 1.348 12.776 1.00 66.38 89 ASP A N 1
ATOM 691 C CA . ASP A 1 89 ? -11.474 2.358 13.822 1.00 66.38 89 ASP A CA 1
ATOM 692 C C . ASP A 1 89 ? -11.025 1.720 15.146 1.00 66.38 89 ASP A C 1
ATOM 694 O O . ASP A 1 89 ? -11.486 0.590 15.449 1.00 66.38 89 ASP A O 1
#

Radius of gyration: 12.81 Å; chains: 1; bounding box: 32×26×31 Å